Protein AF-A0A7W1RWX3-F1 (afdb_monomer)

Structure (mmCIF, N/CA/C/O backbone):
data_AF-A0A7W1RWX3-F1
#
_entry.id   AF-A0A7W1RWX3-F1
#
loop_
_atom_site.group_PDB
_atom_site.id
_atom_site.type_symbol
_atom_site.label_atom_id
_atom_site.label_alt_id
_atom_site.label_comp_id
_atom_site.label_asym_id
_atom_site.label_entity_id
_atom_site.label_seq_id
_atom_site.pdbx_PDB_ins_code
_atom_site.Cartn_x
_atom_site.Cartn_y
_atom_site.Cartn_z
_atom_site.occupancy
_atom_site.B_iso_or_equiv
_atom_site.auth_seq_id
_atom_site.auth_comp_id
_atom_site.auth_asym_id
_atom_site.auth_atom_id
_atom_site.pdbx_PDB_model_num
ATOM 1 N N . ASP A 1 1 ? 12.003 4.238 -18.567 1.00 73.81 1 ASP A N 1
ATOM 2 C CA . ASP A 1 1 ? 11.690 5.668 -18.390 1.00 73.81 1 ASP A CA 1
ATOM 3 C C . ASP A 1 1 ? 11.167 5.944 -16.999 1.00 73.81 1 ASP A C 1
ATOM 5 O O . ASP A 1 1 ? 10.343 5.189 -16.497 1.00 73.81 1 ASP A O 1
ATOM 9 N N . GLU A 1 2 ? 11.673 7.003 -16.378 1.00 77.25 2 GLU A N 1
ATOM 10 C CA . GLU A 1 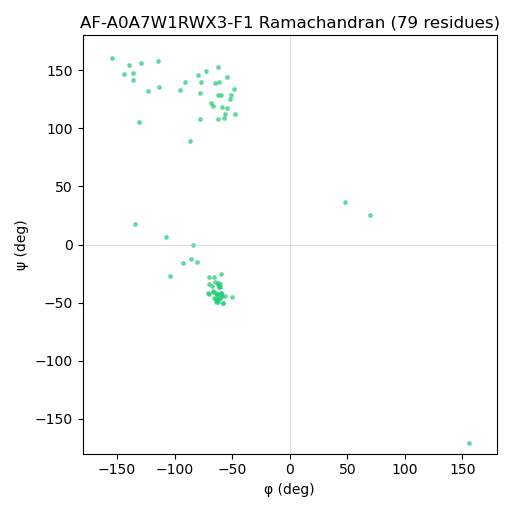2 ? 11.323 7.434 -15.018 1.00 77.25 2 GLU A CA 1
ATOM 11 C C . GLU A 1 2 ? 9.835 7.808 -14.892 1.00 77.25 2 GLU A C 1
ATOM 13 O O . GLU A 1 2 ? 9.188 7.444 -13.918 1.00 77.25 2 GLU A O 1
ATOM 18 N N . LEU A 1 3 ? 9.247 8.390 -15.945 1.00 84.19 3 LEU A N 1
ATOM 19 C CA . LEU A 1 3 ? 7.815 8.717 -16.016 1.00 84.19 3 LEU A CA 1
ATOM 20 C C . LEU A 1 3 ? 6.898 7.488 -15.916 1.00 84.19 3 LEU A C 1
ATOM 22 O O . LEU A 1 3 ? 5.836 7.558 -15.304 1.00 84.19 3 LEU A O 1
ATOM 26 N N . LEU A 1 4 ? 7.301 6.355 -16.499 1.00 86.69 4 LEU A N 1
ATOM 27 C CA . LEU A 1 4 ? 6.524 5.114 -16.409 1.00 86.69 4 LEU A CA 1
ATOM 28 C C . LEU A 1 4 ? 6.566 4.532 -14.994 1.00 86.69 4 LEU A C 1
ATOM 30 O O . LEU A 1 4 ? 5.591 3.937 -14.546 1.00 86.69 4 LEU A O 1
ATOM 34 N N . LEU A 1 5 ? 7.692 4.701 -14.300 1.00 86.50 5 LEU A N 1
ATOM 35 C CA . LEU A 1 5 ? 7.853 4.233 -12.929 1.00 86.50 5 LEU A CA 1
ATOM 36 C C . LEU A 1 5 ? 7.025 5.082 -11.953 1.00 86.50 5 LEU A C 1
ATOM 38 O O . LEU A 1 5 ? 6.343 4.525 -11.097 1.00 86.50 5 LEU A O 1
ATOM 42 N N . GLU A 1 6 ? 7.013 6.403 -12.144 1.00 89.44 6 GLU A N 1
ATOM 43 C CA . GLU A 1 6 ? 6.136 7.326 -11.415 1.00 89.44 6 GLU A CA 1
ATOM 44 C C . GLU A 1 6 ? 4.652 6.994 -11.628 1.00 89.44 6 GLU A C 1
ATOM 46 O O . GLU A 1 6 ? 3.893 6.936 -10.664 1.00 89.44 6 GLU A O 1
ATOM 51 N N . GLY A 1 7 ? 4.237 6.698 -12.865 1.00 93.25 7 GLY A N 1
ATOM 52 C CA . GLY A 1 7 ? 2.870 6.248 -13.156 1.00 93.25 7 GLY A CA 1
ATOM 53 C C . GLY A 1 7 ? 2.493 4.983 -12.381 1.00 93.25 7 GLY A C 1
ATOM 54 O O . GLY A 1 7 ? 1.505 4.977 -11.651 1.00 93.25 7 GLY A O 1
ATOM 55 N N . ARG A 1 8 ? 3.346 3.949 -12.440 1.00 93.50 8 ARG A N 1
ATOM 56 C CA . ARG A 1 8 ? 3.130 2.699 -11.693 1.00 93.50 8 ARG A CA 1
ATOM 57 C C . ARG A 1 8 ? 3.071 2.907 -10.182 1.00 93.50 8 ARG A C 1
ATOM 59 O O . ARG A 1 8 ? 2.332 2.203 -9.499 1.00 93.50 8 ARG A O 1
ATOM 66 N N . LEU A 1 9 ? 3.837 3.857 -9.647 1.00 93.56 9 LEU A N 1
ATOM 67 C CA . LEU A 1 9 ? 3.771 4.200 -8.230 1.00 93.56 9 LEU A CA 1
ATOM 68 C C . LEU A 1 9 ? 2.384 4.741 -7.860 1.00 93.56 9 LEU A C 1
ATOM 70 O O . LEU A 1 9 ? 1.805 4.284 -6.875 1.00 93.56 9 LEU A O 1
ATOM 74 N N . TYR A 1 10 ? 1.840 5.680 -8.640 1.00 95.81 10 TYR A N 1
ATOM 75 C CA . TYR A 1 10 ? 0.498 6.218 -8.395 1.00 95.81 10 TYR A CA 1
ATOM 76 C C . TYR A 1 10 ? -0.587 5.151 -8.532 1.00 95.81 10 TYR A C 1
ATOM 78 O O . TYR A 1 10 ? -1.461 5.069 -7.665 1.00 95.81 10 TYR A O 1
ATOM 86 N N . ASP A 1 11 ? -0.496 4.304 -9.557 1.00 95.81 11 ASP A N 1
ATOM 87 C CA . ASP A 1 11 ? -1.422 3.185 -9.749 1.00 95.81 11 ASP A CA 1
ATOM 88 C C . ASP A 1 11 ? -1.385 2.243 -8.539 1.00 95.81 11 ASP A C 1
ATOM 90 O O . ASP A 1 11 ? -2.427 1.892 -7.983 1.00 95.81 11 ASP A O 1
ATOM 94 N N . ARG A 1 12 ? -0.188 1.922 -8.029 1.00 96.50 12 ARG A N 1
ATOM 95 C CA . ARG A 1 12 ? -0.047 1.076 -6.841 1.00 96.50 12 ARG A CA 1
ATOM 96 C C . ARG A 1 12 ? -0.586 1.735 -5.572 1.00 96.50 12 ARG A C 1
ATO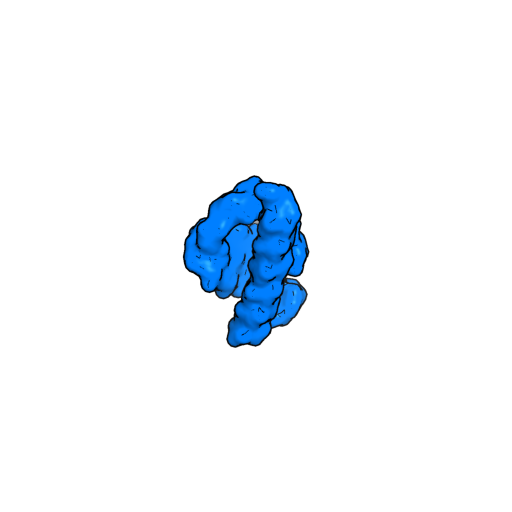M 98 O O . ARG A 1 12 ? -1.226 1.065 -4.764 1.00 96.50 12 ARG A O 1
ATOM 105 N N . ILE A 1 13 ? -0.360 3.033 -5.375 1.00 96.06 13 ILE A N 1
ATOM 106 C CA . ILE A 1 13 ? -0.948 3.768 -4.243 1.00 96.06 13 ILE A CA 1
ATOM 107 C C . ILE A 1 13 ? -2.479 3.707 -4.319 1.00 96.06 13 ILE A C 1
ATOM 109 O O . ILE A 1 13 ? -3.143 3.484 -3.303 1.00 96.06 13 ILE A O 1
ATOM 113 N N . HIS A 1 14 ? -3.047 3.865 -5.517 1.00 96.94 14 HIS A N 1
ATOM 114 C CA . HIS A 1 14 ? -4.485 3.763 -5.729 1.00 96.94 14 HIS A CA 1
ATOM 115 C C . HIS A 1 14 ? -5.015 2.363 -5.392 1.00 96.94 14 HIS A C 1
ATOM 117 O O . HIS A 1 14 ? -5.947 2.248 -4.595 1.00 96.94 14 HIS A O 1
ATOM 123 N N . GLU A 1 15 ? -4.386 1.308 -5.916 1.00 96.94 15 GLU A N 1
ATOM 124 C CA . GLU A 1 15 ? -4.742 -0.088 -5.627 1.00 96.94 15 GLU A CA 1
ATOM 125 C C . GLU A 1 15 ? -4.714 -0.393 -4.123 1.00 96.94 15 GLU A C 1
ATOM 127 O O . GLU A 1 15 ? -5.652 -0.987 -3.592 1.00 96.94 15 GLU A O 1
ATOM 132 N N . VAL A 1 16 ? -3.682 0.065 -3.406 1.00 96.56 16 VAL A N 1
ATOM 133 C CA . VAL A 1 16 ? -3.576 -0.127 -1.951 1.00 96.56 16 VAL A CA 1
ATOM 134 C C . VAL A 1 16 ? -4.702 0.590 -1.208 1.00 96.56 16 VAL A C 1
ATOM 136 O O . VAL A 1 16 ? -5.283 0.022 -0.284 1.00 96.56 16 VAL A O 1
ATOM 139 N N . ASN A 1 17 ? -5.048 1.817 -1.600 1.00 95.88 17 ASN A N 1
ATOM 140 C CA . ASN A 1 17 ? -6.130 2.571 -0.964 1.00 95.88 17 ASN A CA 1
ATOM 141 C C . ASN A 1 17 ? -7.512 1.953 -1.215 1.00 95.88 17 ASN A C 1
ATOM 143 O O . ASN A 1 17 ? -8.352 1.946 -0.312 1.00 95.88 17 ASN A O 1
ATOM 147 N N . VAL A 1 18 ? -7.741 1.387 -2.403 1.00 97.06 18 VAL A N 1
ATOM 148 C CA . VAL A 1 18 ? -8.946 0.595 -2.690 1.00 97.06 18 VAL A CA 1
ATOM 149 C C . VAL A 1 18 ? -8.970 -0.660 -1.818 1.00 97.06 18 VAL A C 1
ATOM 151 O O . VAL A 1 18 ? -9.944 -0.885 -1.103 1.00 97.06 18 VAL A O 1
ATOM 154 N N . LEU A 1 19 ? -7.869 -1.416 -1.771 1.00 96.94 19 LEU A N 1
ATOM 155 C CA . LEU A 1 19 ? -7.775 -2.635 -0.967 1.00 96.94 19 LEU A CA 1
ATOM 156 C C . LEU A 1 19 ? -7.974 -2.368 0.533 1.00 96.94 19 LEU A C 1
ATOM 158 O O . LEU A 1 19 ? -8.595 -3.172 1.230 1.00 96.94 19 LEU A O 1
ATOM 162 N N . ARG A 1 20 ? -7.483 -1.231 1.042 1.00 96.00 20 ARG A N 1
ATOM 163 C CA . ARG A 1 20 ? -7.715 -0.785 2.427 1.00 96.00 20 ARG A CA 1
ATOM 164 C C . ARG A 1 20 ? -9.201 -0.651 2.712 1.00 96.00 20 ARG A C 1
ATOM 166 O O . ARG A 1 20 ? -9.682 -1.205 3.699 1.00 96.00 20 ARG A O 1
ATOM 173 N N . LYS A 1 21 ? -9.909 0.063 1.836 1.00 96.06 21 LYS A N 1
ATOM 174 C CA . LYS A 1 21 ? -11.349 0.287 1.949 1.00 96.06 21 LYS A CA 1
ATOM 175 C C . LYS A 1 21 ? -12.113 -1.036 1.912 1.00 96.06 21 LYS A C 1
ATOM 177 O O . LYS A 1 21 ? -12.962 -1.259 2.770 1.00 96.06 21 LYS A O 1
ATOM 182 N N . ASP A 1 22 ? -11.771 -1.918 0.979 1.00 97.06 22 ASP A N 1
ATOM 183 C CA . ASP A 1 22 ? -12.417 -3.228 0.835 1.00 97.06 22 ASP A CA 1
ATOM 184 C C . ASP A 1 22 ? -12.143 -4.148 2.036 1.00 97.06 22 ASP A C 1
ATOM 186 O O . ASP A 1 22 ? -12.982 -4.968 2.405 1.00 97.06 22 ASP A O 1
ATOM 190 N N . SER A 1 23 ? -11.000 -3.962 2.702 1.00 95.25 23 SER A N 1
ATOM 191 C CA . SER A 1 23 ? -10.629 -4.666 3.937 1.00 95.25 23 SER A CA 1
ATOM 192 C C . SER A 1 23 ? -11.212 -4.031 5.209 1.00 95.25 23 SER A C 1
ATOM 194 O O . SER A 1 23 ? -10.957 -4.528 6.307 1.00 95.25 23 SER A O 1
ATOM 196 N N . GLY A 1 24 ? -11.963 -2.929 5.097 1.00 96.12 24 GLY A N 1
ATOM 197 C CA . GLY A 1 24 ? -12.538 -2.210 6.238 1.00 96.12 24 GLY A CA 1
ATOM 198 C C . GLY A 1 24 ? -11.508 -1.478 7.108 1.00 96.12 24 GLY A C 1
ATOM 199 O O . GLY A 1 24 ? -11.750 -1.281 8.298 1.00 96.12 24 GLY A O 1
ATOM 200 N N . LEU A 1 25 ? -10.352 -1.112 6.545 1.00 95.62 25 LEU A N 1
ATOM 201 C CA . LEU A 1 25 ? -9.323 -0.343 7.244 1.00 95.62 25 LEU A CA 1
ATOM 202 C C . LEU A 1 25 ? -9.521 1.156 7.053 1.00 95.62 25 LEU A C 1
ATOM 204 O O . LEU A 1 25 ? -9.783 1.632 5.947 1.00 95.62 25 LEU A O 1
ATOM 208 N N . GLU A 1 26 ? -9.294 1.906 8.124 1.00 93.69 26 GLU A N 1
ATOM 209 C CA . GLU A 1 26 ? -9.305 3.364 8.075 1.00 93.69 26 GLU A CA 1
ATOM 210 C C . GLU A 1 26 ? -8.056 3.888 7.365 1.00 93.69 26 GLU A C 1
ATOM 212 O O . GLU A 1 26 ? -6.977 3.303 7.470 1.00 93.69 26 GLU A O 1
ATOM 217 N N . ILE A 1 27 ? -8.147 5.039 6.693 1.00 91.31 27 ILE A N 1
ATOM 218 C CA . ILE A 1 27 ? -6.985 5.654 6.020 1.00 91.31 27 ILE A CA 1
ATOM 219 C C . ILE A 1 27 ? -5.845 5.983 6.998 1.00 91.31 27 ILE A C 1
ATOM 221 O O . ILE A 1 27 ? -4.683 6.001 6.611 1.00 91.31 27 ILE A O 1
ATOM 225 N N . THR A 1 28 ? -6.170 6.190 8.276 1.00 93.31 28 THR A N 1
ATOM 226 C CA . THR A 1 28 ? -5.224 6.480 9.362 1.00 93.31 28 THR A CA 1
ATOM 227 C C . THR A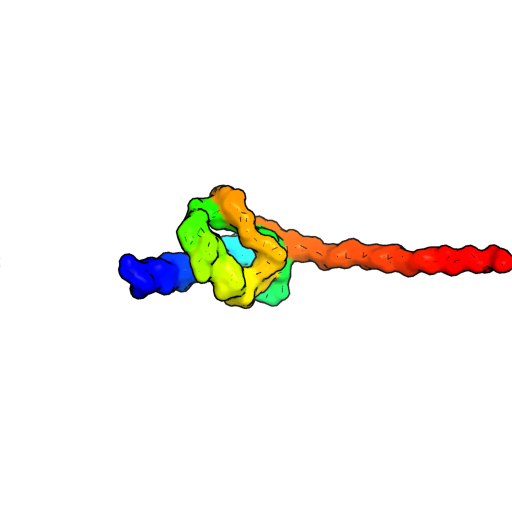 1 28 ? -4.617 5.233 9.998 1.00 93.31 28 THR A C 1
ATOM 229 O O . THR A 1 28 ? -3.646 5.346 10.752 1.00 93.31 28 THR A O 1
ATOM 232 N N . ASP A 1 29 ? -5.155 4.043 9.713 1.00 94.44 29 ASP A N 1
ATOM 233 C CA . ASP A 1 29 ? -4.571 2.803 10.205 1.00 94.44 29 ASP A CA 1
ATOM 234 C C . ASP A 1 29 ? -3.186 2.611 9.596 1.00 94.44 29 ASP A C 1
ATOM 236 O O . ASP A 1 29 ? -2.982 2.839 8.408 1.00 94.44 29 ASP A O 1
ATOM 240 N N . ARG A 1 30 ? -2.225 2.158 10.400 1.00 95.44 30 ARG A N 1
ATOM 241 C CA . ARG A 1 30 ? -0.930 1.702 9.887 1.00 95.44 30 ARG A CA 1
ATOM 242 C C . ARG A 1 30 ? -1.072 0.285 9.344 1.00 95.44 30 ARG A C 1
ATOM 244 O O . ARG A 1 30 ? -1.822 -0.508 9.916 1.00 95.44 30 ARG A O 1
ATOM 251 N N . ILE A 1 31 ? -0.337 -0.050 8.285 1.00 96.69 31 ILE A N 1
ATOM 252 C CA . ILE A 1 31 ? -0.435 -1.367 7.633 1.00 96.69 31 ILE A CA 1
ATOM 253 C C . ILE A 1 31 ? 0.922 -2.036 7.437 1.00 96.69 31 ILE A C 1
ATOM 255 O O . ILE A 1 31 ? 1.951 -1.375 7.358 1.00 96.69 31 ILE A O 1
ATOM 259 N N . ARG A 1 32 ? 0.923 -3.361 7.327 1.00 97.12 32 ARG A N 1
ATOM 260 C CA . ARG A 1 32 ? 1.984 -4.110 6.646 1.00 97.12 32 ARG A CA 1
ATOM 261 C C . ARG A 1 32 ? 1.530 -4.354 5.214 1.00 97.12 32 ARG A C 1
ATOM 263 O O . ARG A 1 32 ? 0.373 -4.729 5.017 1.00 97.12 32 ARG A O 1
ATOM 270 N N . LEU A 1 33 ? 2.400 -4.097 4.245 1.00 97.56 33 LEU A N 1
ATOM 271 C CA . LEU A 1 33 ? 2.073 -4.144 2.824 1.00 97.56 33 LEU A CA 1
ATOM 272 C C . LEU A 1 33 ? 3.008 -5.119 2.103 1.00 97.56 33 LEU A C 1
ATOM 274 O O . LEU A 1 33 ? 4.224 -5.052 2.263 1.00 97.56 33 LEU A O 1
ATOM 278 N N . TRP A 1 34 ? 2.434 -5.994 1.282 1.00 97.81 34 TRP A N 1
ATOM 279 C CA . TRP A 1 34 ? 3.172 -6.851 0.359 1.00 97.81 34 TRP A CA 1
ATOM 280 C C . TRP A 1 34 ? 2.838 -6.442 -1.071 1.00 97.81 34 TRP A C 1
ATOM 282 O O . TRP A 1 34 ? 1.669 -6.192 -1.374 1.00 97.81 34 TRP A O 1
ATOM 292 N N . ILE A 1 35 ? 3.854 -6.351 -1.930 1.00 96.94 35 ILE A N 1
ATOM 293 C CA . ILE A 1 35 ? 3.688 -6.032 -3.352 1.00 96.94 35 ILE A CA 1
ATOM 294 C C . ILE A 1 35 ? 4.547 -6.936 -4.248 1.00 96.94 35 ILE A C 1
ATOM 296 O O . ILE A 1 35 ? 5.654 -7.308 -3.841 1.00 96.94 35 ILE A O 1
ATOM 300 N N . PRO A 1 36 ? 4.083 -7.256 -5.472 1.00 95.75 36 PRO A N 1
ATOM 301 C CA . PRO A 1 36 ? 4.846 -8.101 -6.393 1.00 95.75 36 PRO A CA 1
ATOM 302 C C . PRO A 1 36 ? 5.944 -7.329 -7.148 1.00 95.75 36 PRO A C 1
ATOM 304 O O . PRO A 1 36 ? 6.839 -7.929 -7.737 1.00 95.75 36 PRO A O 1
ATOM 307 N N . ASP A 1 37 ? 5.889 -5.996 -7.130 1.00 94.44 37 ASP A N 1
ATOM 308 C CA . ASP A 1 37 ? 6.749 -5.110 -7.917 1.00 94.44 37 ASP A CA 1
ATOM 309 C C . ASP A 1 37 ? 8.064 -4.813 -7.189 1.00 94.44 37 ASP A C 1
ATOM 311 O O . ASP A 1 37 ? 8.198 -3.838 -6.440 1.00 94.44 37 ASP A O 1
ATOM 315 N N . ASP A 1 38 ? 9.060 -5.665 -7.421 1.00 92.44 38 ASP A N 1
ATOM 316 C CA . ASP A 1 38 ? 10.393 -5.516 -6.834 1.00 92.44 38 ASP A CA 1
ATOM 317 C C . ASP A 1 38 ? 11.108 -4.226 -7.261 1.00 92.44 38 ASP A C 1
ATOM 319 O O . ASP A 1 38 ? 11.851 -3.644 -6.469 1.00 92.44 38 ASP A O 1
ATOM 323 N N . ASP A 1 39 ? 10.881 -3.739 -8.482 1.00 92.19 39 ASP A N 1
ATOM 324 C CA . ASP A 1 39 ? 11.476 -2.499 -8.985 1.00 92.19 39 ASP A CA 1
ATOM 325 C C . ASP A 1 39 ? 10.891 -1.258 -8.295 1.00 92.19 39 ASP A C 1
ATOM 327 O O . ASP A 1 39 ? 11.643 -0.362 -7.897 1.00 92.19 39 ASP A O 1
ATOM 33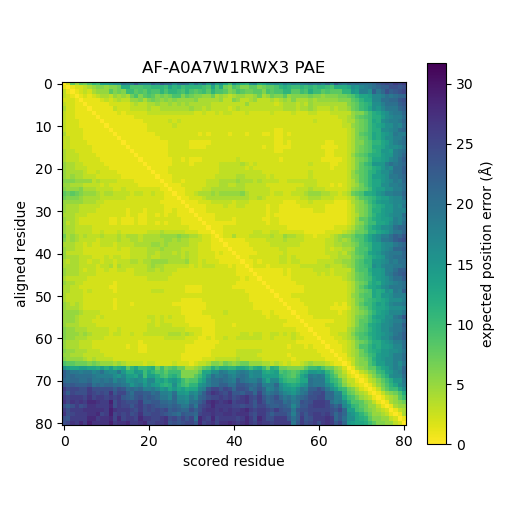1 N N . LEU A 1 40 ? 9.570 -1.229 -8.090 1.00 91.88 40 LEU A N 1
ATOM 332 C CA . LEU A 1 40 ? 8.895 -0.198 -7.302 1.00 91.88 40 LEU A CA 1
ATOM 333 C C . LEU A 1 40 ? 9.348 -0.236 -5.845 1.00 91.88 40 LEU A C 1
ATOM 335 O O . LEU A 1 40 ? 9.647 0.812 -5.275 1.00 91.88 40 LEU A O 1
ATOM 339 N N . ARG A 1 41 ? 9.463 -1.428 -5.247 1.00 93.19 41 ARG A N 1
ATOM 340 C CA . ARG A 1 41 ? 9.967 -1.583 -3.877 1.00 93.19 41 ARG A CA 1
ATOM 341 C C . ARG A 1 41 ? 11.402 -1.073 -3.759 1.00 93.19 41 ARG A C 1
ATOM 343 O O . ARG A 1 41 ? 11.701 -0.288 -2.867 1.00 93.19 41 ARG A O 1
ATOM 350 N N . ALA A 1 42 ? 12.280 -1.447 -4.683 1.00 92.06 42 ALA A N 1
ATOM 351 C CA . ALA A 1 42 ? 13.680 -1.036 -4.647 1.00 92.06 42 ALA A CA 1
ATOM 352 C C . ALA A 1 42 ? 13.879 0.480 -4.822 1.00 92.06 42 ALA A C 1
ATOM 354 O O . ALA A 1 42 ? 14.831 1.031 -4.276 1.00 92.06 42 ALA A O 1
ATOM 355 N N . ARG A 1 43 ? 13.011 1.156 -5.587 1.00 92.94 43 ARG A N 1
ATOM 356 C CA . ARG A 1 43 ? 13.187 2.576 -5.949 1.00 92.94 43 ARG A CA 1
ATOM 357 C C . ARG A 1 43 ? 12.298 3.547 -5.177 1.00 92.94 43 ARG A C 1
ATOM 359 O O . ARG A 1 43 ? 12.670 4.705 -5.021 1.00 92.94 43 ARG A O 1
ATOM 366 N N . HIS A 1 44 ? 11.142 3.095 -4.702 1.00 93.00 44 HIS A N 1
ATOM 367 C CA . HIS A 1 44 ? 10.108 3.947 -4.113 1.00 93.00 44 HIS A CA 1
ATOM 368 C C . HIS A 1 44 ? 9.533 3.397 -2.804 1.00 93.00 44 HIS A C 1
ATOM 370 O O . HIS A 1 44 ? 8.475 3.860 -2.382 1.00 93.00 44 HIS A O 1
ATOM 376 N N . ALA A 1 45 ? 10.209 2.458 -2.127 1.00 92.12 45 ALA A N 1
ATOM 377 C CA . ALA A 1 45 ? 9.739 1.920 -0.847 1.00 92.12 45 ALA A CA 1
ATOM 378 C C . ALA A 1 45 ? 9.378 3.008 0.169 1.00 92.12 45 ALA A C 1
ATOM 380 O O . ALA A 1 45 ? 8.319 2.931 0.789 1.00 92.12 45 ALA A O 1
ATOM 381 N N . GLU A 1 46 ? 10.223 4.029 0.323 1.00 93.69 46 GLU A N 1
ATOM 382 C CA . GLU A 1 46 ? 9.987 5.108 1.287 1.00 93.69 46 GLU A CA 1
ATOM 383 C C . GLU A 1 46 ? 8.738 5.912 0.939 1.00 93.69 46 GLU A C 1
ATOM 385 O O . GLU A 1 46 ? 7.877 6.130 1.790 1.00 93.69 46 GLU A O 1
ATOM 390 N N . ARG A 1 47 ? 8.604 6.298 -0.334 1.00 95.06 47 ARG A N 1
ATOM 391 C CA . ARG A 1 47 ? 7.460 7.075 -0.811 1.00 95.06 47 ARG A CA 1
ATOM 392 C C . ARG A 1 47 ? 6.169 6.268 -0.722 1.00 95.06 47 ARG A C 1
ATOM 394 O O . ARG A 1 47 ? 5.189 6.761 -0.182 1.00 95.06 47 ARG A O 1
ATOM 401 N N . LEU A 1 48 ? 6.179 5.013 -1.168 1.00 94.62 48 LEU A N 1
ATOM 402 C CA . LEU A 1 48 ? 5.021 4.130 -1.057 1.00 94.62 48 LEU A CA 1
ATOM 403 C C . LEU A 1 48 ? 4.612 3.938 0.410 1.00 94.62 48 LEU A C 1
ATOM 405 O O . LEU A 1 48 ? 3.427 4.001 0.727 1.00 94.62 48 LEU A O 1
ATOM 409 N N . SER A 1 49 ? 5.578 3.759 1.314 1.00 95.25 49 SER A N 1
ATOM 410 C CA . SER A 1 49 ? 5.307 3.587 2.745 1.00 95.25 49 SER A CA 1
ATOM 411 C C . SER A 1 49 ? 4.734 4.850 3.388 1.00 95.25 49 SER A C 1
ATOM 413 O O . SER A 1 49 ? 3.785 4.756 4.164 1.00 95.25 49 SER A O 1
ATOM 415 N N . ALA A 1 50 ? 5.256 6.027 3.036 1.00 95.88 50 ALA A N 1
ATOM 416 C CA . ALA A 1 50 ? 4.760 7.306 3.532 1.00 95.88 50 ALA A CA 1
ATOM 417 C C . ALA A 1 50 ? 3.319 7.588 3.073 1.00 95.88 50 ALA A C 1
ATOM 419 O O . ALA A 1 50 ? 2.471 7.927 3.895 1.00 95.88 50 ALA A O 1
ATOM 420 N N . GLU A 1 51 ? 3.027 7.381 1.787 1.00 95.69 51 GLU A N 1
ATOM 421 C CA . GLU A 1 51 ? 1.707 7.643 1.195 1.00 95.69 51 GLU A CA 1
ATOM 422 C C . GLU A 1 51 ? 0.636 6.645 1.662 1.00 95.69 51 GLU A C 1
ATOM 424 O O . GLU A 1 51 ? -0.546 6.973 1.729 1.00 95.69 51 GLU A O 1
ATOM 429 N N . THR A 1 52 ? 1.037 5.418 2.008 1.00 95.50 52 THR A N 1
ATOM 430 C CA . THR A 1 52 ? 0.107 4.345 2.400 1.00 95.50 52 THR A CA 1
ATOM 431 C C . THR A 1 52 ? 0.129 4.023 3.894 1.00 95.50 52 THR A C 1
ATOM 433 O O . THR A 1 52 ? -0.509 3.055 4.309 1.00 95.50 52 THR A O 1
ATOM 436 N N . LEU A 1 53 ? 0.850 4.796 4.716 1.00 96.00 53 LEU A N 1
ATOM 437 C CA . LEU A 1 53 ? 1.108 4.516 6.139 1.00 96.00 53 LEU A CA 1
ATOM 438 C C . LEU A 1 53 ? 1.580 3.072 6.400 1.00 96.00 53 LEU A C 1
ATOM 440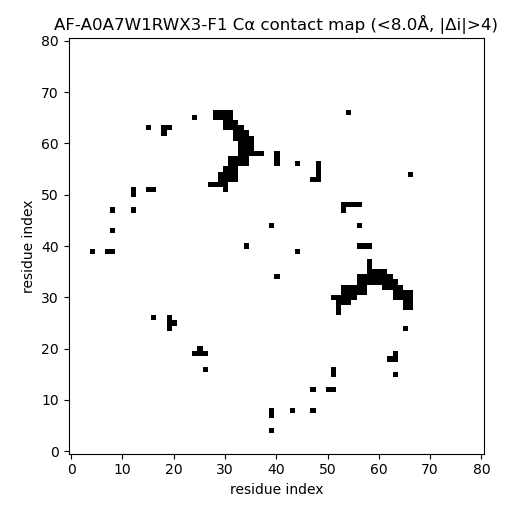 O O . LEU A 1 53 ? 1.206 2.450 7.406 1.00 96.00 53 LEU A O 1
ATOM 444 N N . ALA A 1 54 ? 2.381 2.520 5.488 1.00 96.06 54 ALA A N 1
ATOM 445 C CA . ALA A 1 54 ? 2.944 1.191 5.653 1.00 96.06 54 ALA A CA 1
ATOM 446 C C . ALA A 1 54 ? 4.133 1.231 6.623 1.00 96.06 54 ALA A C 1
ATOM 448 O O . ALA A 1 54 ? 5.036 2.054 6.499 1.00 96.06 54 ALA A O 1
ATOM 449 N N . ILE A 1 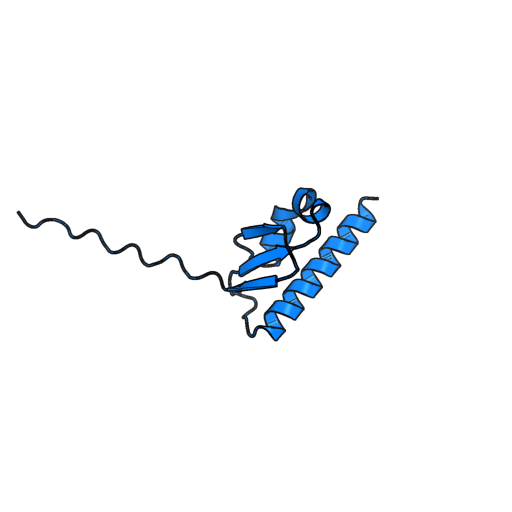55 ? 4.131 0.330 7.603 1.00 95.94 55 ILE A N 1
ATOM 450 C CA . ILE A 1 55 ? 5.242 0.128 8.545 1.00 95.94 55 ILE A CA 1
ATOM 451 C C . ILE A 1 55 ? 6.215 -0.955 8.072 1.00 95.94 55 ILE A C 1
ATOM 453 O O . ILE A 1 55 ? 7.319 -1.058 8.599 1.00 95.94 55 ILE A O 1
ATOM 457 N N . SER A 1 56 ? 5.799 -1.770 7.103 1.00 95.06 56 SER A N 1
ATOM 458 C CA . SER A 1 56 ? 6.658 -2.700 6.378 1.00 95.06 56 SER A CA 1
ATOM 459 C C . SER A 1 56 ? 6.213 -2.772 4.924 1.00 95.06 56 SER A C 1
ATOM 461 O O . SER A 1 56 ? 5.020 -2.648 4.627 1.00 95.06 56 SER A O 1
ATOM 463 N N . LEU A 1 57 ? 7.192 -2.966 4.042 1.00 96.31 57 LEU A N 1
ATOM 464 C CA . LEU A 1 57 ? 6.975 -3.180 2.623 1.00 96.31 57 LEU A CA 1
ATOM 465 C C . LEU A 1 57 ? 7.780 -4.394 2.164 1.00 96.31 57 LEU A C 1
ATOM 467 O O . LEU A 1 57 ? 9.002 -4.334 2.008 1.00 96.31 57 LEU A O 1
ATOM 471 N N . ASP A 1 58 ? 7.072 -5.488 1.944 1.00 96.44 58 ASP A N 1
ATOM 472 C CA . ASP A 1 58 ? 7.639 -6.803 1.692 1.00 96.44 58 ASP A CA 1
ATOM 473 C C . ASP A 1 58 ? 7.322 -7.276 0.263 1.00 96.44 58 ASP A C 1
ATOM 475 O O . ASP A 1 58 ? 6.376 -6.812 -0.376 1.00 96.44 58 ASP A O 1
ATOM 479 N N . ALA A 1 59 ? 8.125 -8.202 -0.262 1.00 96.75 59 ALA A N 1
ATOM 480 C CA . ALA A 1 59 ? 7.832 -8.844 -1.542 1.00 96.75 59 ALA A CA 1
ATOM 481 C C . ALA A 1 59 ? 6.738 -9.910 -1.372 1.00 96.75 59 ALA A C 1
ATOM 483 O O . ALA A 1 59 ? 6.745 -10.659 -0.390 1.00 96.75 59 ALA A O 1
ATOM 484 N N . GLY A 1 60 ? 5.817 -10.004 -2.329 1.00 96.06 60 GLY A N 1
ATOM 485 C CA . GLY A 1 60 ? 4.775 -11.033 -2.362 1.00 96.06 60 GLY A CA 1
ATOM 486 C C . GLY A 1 60 ? 3.558 -10.602 -3.171 1.00 96.06 60 GLY A C 1
ATOM 487 O O . GLY A 1 60 ? 3.580 -9.566 -3.820 1.00 96.06 60 GLY A O 1
ATOM 488 N N . ASP A 1 61 ? 2.477 -11.375 -3.119 1.00 96.44 61 ASP A N 1
ATOM 489 C CA . ASP A 1 61 ? 1.219 -10.956 -3.743 1.00 96.44 61 ASP A CA 1
ATOM 490 C C . ASP A 1 61 ? 0.688 -9.668 -3.103 1.00 96.44 61 ASP A C 1
ATOM 492 O O . ASP A 1 61 ? 0.946 -9.403 -1.925 1.00 96.44 61 ASP A O 1
ATOM 496 N N . LEU A 1 62 ? -0.072 -8.877 -3.868 1.00 96.62 62 LEU A N 1
ATOM 497 C CA . LEU A 1 62 ? -0.675 -7.651 -3.353 1.00 96.62 62 LEU A CA 1
ATOM 498 C C . LEU A 1 62 ? -1.650 -7.988 -2.220 1.00 96.62 62 LEU A C 1
ATOM 500 O O . LEU A 1 62 ? -2.741 -8.512 -2.445 1.00 96.62 62 LEU A O 1
ATOM 504 N N . ARG A 1 63 ? -1.251 -7.665 -0.993 1.00 97.25 63 ARG A N 1
ATOM 505 C CA . ARG A 1 63 ? -2.072 -7.827 0.207 1.00 97.25 63 ARG A CA 1
ATOM 506 C C . ARG A 1 63 ? -1.643 -6.840 1.274 1.00 97.25 63 ARG A C 1
ATOM 508 O O . ARG A 1 63 ? -0.512 -6.353 1.279 1.00 97.25 63 ARG A O 1
ATOM 515 N N . LEU A 1 64 ? -2.536 -6.602 2.221 1.00 97.19 64 LEU A N 1
ATOM 516 C CA . LEU A 1 64 ? -2.259 -5.756 3.365 1.00 97.19 64 LEU A CA 1
ATOM 517 C C . LEU A 1 64 ? -2.849 -6.338 4.638 1.00 97.19 64 LEU A C 1
ATOM 519 O O . LEU A 1 64 ? -3.821 -7.090 4.613 1.00 97.19 64 LEU A O 1
ATOM 523 N N . GLU A 1 65 ? -2.247 -5.971 5.758 1.00 96.62 65 GLU A N 1
ATOM 524 C CA . GLU A 1 65 ? -2.727 -6.326 7.087 1.00 96.62 65 GLU A CA 1
ATOM 525 C C . GLU A 1 65 ? -2.638 -5.101 7.990 1.00 96.62 65 GLU A C 1
ATOM 527 O O . GLU A 1 65 ? -1.658 -4.352 7.937 1.00 96.62 65 GLU A O 1
ATOM 532 N N . LYS A 1 66 ? -3.629 -4.911 8.867 1.00 95.88 66 LYS A N 1
ATOM 533 C CA . LYS A 1 66 ? -3.545 -3.877 9.900 1.00 95.88 66 LYS A CA 1
ATOM 534 C C . LYS A 1 66 ? -2.327 -4.141 10.780 1.00 95.88 66 LYS A C 1
ATOM 536 O O . LYS A 1 66 ? -2.139 -5.244 11.298 1.00 95.88 66 LYS A O 1
ATOM 541 N N . ALA A 1 67 ? -1.500 -3.122 10.965 1.00 93.31 67 ALA A N 1
ATOM 542 C CA . ALA A 1 67 ? -0.431 -3.179 11.938 1.00 93.31 67 ALA A CA 1
ATOM 543 C C . ALA A 1 67 ? -1.052 -3.193 13.335 1.00 93.31 67 ALA A C 1
ATOM 545 O O . ALA A 1 67 ? -1.787 -2.276 13.711 1.00 93.31 67 ALA A O 1
ATOM 546 N N . LEU A 1 68 ? -0.752 -4.231 14.114 1.00 80.00 68 LEU A N 1
ATOM 547 C CA . LEU A 1 68 ? -1.067 -4.206 15.534 1.00 80.00 68 LEU A CA 1
ATOM 548 C C . LEU A 1 68 ? -0.291 -3.046 16.174 1.00 80.00 68 LEU A C 1
ATOM 550 O O . LEU A 1 68 ? 0.877 -2.835 15.826 1.00 80.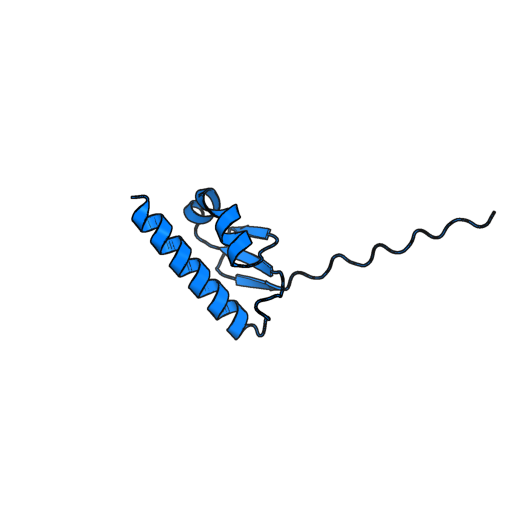00 68 LEU A O 1
ATOM 554 N N . PRO A 1 69 ? -0.898 -2.292 17.108 1.00 67.81 69 PRO A N 1
ATOM 555 C CA . PRO A 1 69 ? -0.112 -1.406 17.948 1.00 67.81 69 PRO A CA 1
ATOM 556 C C . PRO A 1 69 ? 0.996 -2.236 18.614 1.00 67.81 69 PRO A C 1
ATOM 558 O O . PRO A 1 69 ? 0.756 -3.408 18.932 1.00 67.81 69 PRO A O 1
ATOM 561 N N . PRO A 1 70 ? 2.205 -1.674 18.812 1.00 63.50 70 PRO A N 1
ATOM 562 C CA . PRO A 1 70 ? 3.226 -2.373 19.576 1.00 63.50 70 PRO A CA 1
ATOM 563 C C . PRO A 1 70 ? 2.592 -2.803 20.898 1.00 63.50 70 PRO A C 1
ATOM 565 O O . PRO A 1 70 ? 1.929 -1.992 21.552 1.00 63.50 70 PRO A O 1
ATOM 568 N N . ALA A 1 71 ? 2.722 -4.090 21.236 1.00 62.91 71 ALA A N 1
ATOM 569 C CA . ALA A 1 71 ? 2.182 -4.613 22.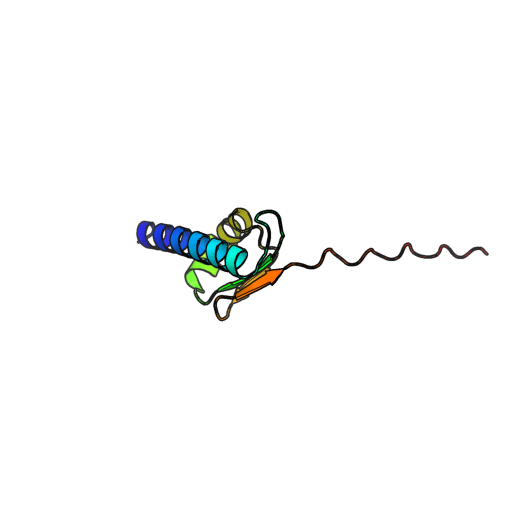482 1.00 62.91 71 ALA A CA 1
ATOM 570 C C . ALA A 1 71 ? 2.625 -3.679 23.618 1.00 62.91 71 ALA A C 1
ATOM 572 O O . ALA A 1 71 ? 3.799 -3.288 23.626 1.00 62.91 71 ALA A O 1
ATOM 573 N N . PRO A 1 72 ? 1.724 -3.277 24.537 1.00 69.06 72 PRO A N 1
ATOM 574 C CA . PRO A 1 72 ? 2.125 -2.436 25.649 1.00 69.06 72 PRO A CA 1
ATOM 575 C C . PRO A 1 72 ? 3.280 -3.141 26.352 1.00 69.06 72 PRO A C 1
ATOM 577 O O . PRO A 1 72 ? 3.137 -4.272 26.825 1.00 69.06 72 PRO A O 1
ATOM 580 N N . THR A 1 73 ? 4.449 -2.501 26.360 1.00 72.31 73 THR A N 1
ATOM 581 C CA . THR A 1 73 ? 5.595 -2.968 27.127 1.00 72.31 73 THR A CA 1
ATOM 582 C C . THR A 1 73 ? 5.108 -3.048 28.561 1.00 72.31 73 THR A C 1
ATOM 584 O O . THR A 1 73 ? 4.805 -2.022 29.170 1.00 72.31 73 THR A O 1
ATOM 587 N N . SER A 1 74 ? 4.939 -4.269 29.075 1.00 69.12 74 SER A N 1
ATOM 588 C CA . SER A 1 74 ? 4.521 -4.464 30.460 1.00 69.12 74 SER A CA 1
ATOM 589 C C . SER A 1 74 ? 5.466 -3.643 31.336 1.00 69.12 74 SER A C 1
ATOM 591 O O . SER A 1 74 ? 6.685 -3.789 31.178 1.00 69.12 74 SER A O 1
ATOM 593 N N . PRO A 1 75 ? 4.962 -2.741 32.197 1.00 70.25 75 PRO A N 1
ATOM 594 C CA . PRO A 1 75 ? 5.835 -1.992 33.076 1.00 70.25 75 PRO A CA 1
ATOM 595 C C . PRO A 1 75 ? 6.590 -3.014 33.918 1.00 70.25 75 PRO A C 1
ATOM 597 O O . PRO A 1 75 ? 5.988 -3.826 34.619 1.00 70.25 75 PRO A O 1
ATOM 600 N N . ARG A 1 76 ? 7.918 -3.017 33.767 1.00 68.31 76 ARG A N 1
ATOM 601 C CA . ARG A 1 76 ? 8.840 -3.837 34.548 1.00 68.31 76 ARG A CA 1
ATOM 602 C C . ARG A 1 76 ? 8.449 -3.688 36.019 1.00 68.31 76 ARG A C 1
ATOM 604 O O . ARG A 1 76 ? 8.589 -2.597 36.566 1.00 68.31 76 ARG A O 1
ATOM 611 N N . SER 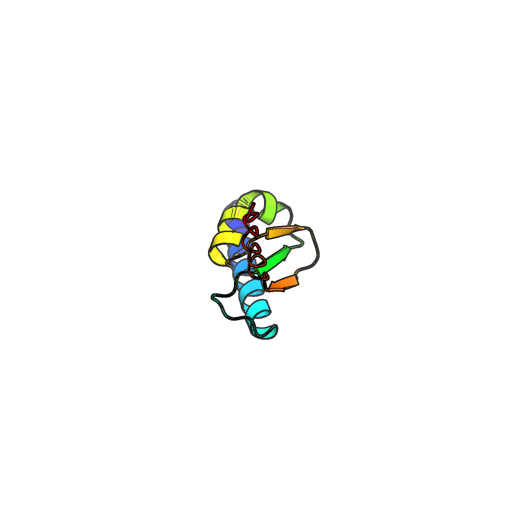A 1 77 ? 7.941 -4.754 36.638 1.00 65.19 77 SER A N 1
ATOM 612 C CA . SER A 1 77 ? 7.711 -4.784 38.080 1.00 65.19 77 SER A CA 1
ATOM 613 C C . SER A 1 77 ? 9.040 -4.475 38.763 1.00 65.19 77 SER A C 1
ATOM 615 O O . SER A 1 77 ? 10.003 -5.232 38.633 1.00 65.19 77 SER A O 1
ATOM 617 N N . LEU A 1 78 ? 9.119 -3.317 39.418 1.00 66.31 78 LEU A N 1
ATOM 618 C CA . LEU A 1 78 ? 10.229 -2.991 40.303 1.00 66.31 78 LEU A CA 1
ATOM 619 C C . LEU A 1 78 ? 10.205 -4.013 41.448 1.00 66.31 78 LEU A C 1
ATOM 621 O O . LEU A 1 78 ? 9.140 -4.199 42.043 1.00 66.31 78 LEU A O 1
ATOM 625 N N . PRO A 1 79 ? 11.318 -4.694 41.763 1.00 69.75 79 PRO A N 1
ATOM 626 C CA . PRO A 1 79 ? 11.354 -5.532 42.946 1.00 69.75 79 PRO A CA 1
ATOM 627 C C . PRO A 1 79 ? 11.250 -4.621 44.172 1.00 69.75 79 PRO A C 1
ATOM 629 O O . PRO A 1 79 ? 12.076 -3.733 44.370 1.00 69.75 79 PRO A O 1
ATOM 632 N N . SER A 1 80 ? 10.205 -4.815 44.973 1.00 67.81 80 SER A N 1
ATOM 633 C CA . SER A 1 80 ? 10.179 -4.332 46.350 1.00 67.81 80 SER A CA 1
ATOM 634 C C . SER A 1 80 ? 11.025 -5.290 47.184 1.00 67.81 80 SER A C 1
ATOM 636 O O . SER A 1 80 ? 10.625 -6.436 47.388 1.00 67.81 80 SER A O 1
ATOM 638 N N . GLY A 1 81 ? 12.203 -4.838 47.607 1.00 62.09 81 GLY A N 1
ATOM 639 C CA . GLY A 1 81 ? 13.125 -5.577 48.467 1.00 62.09 81 GLY A CA 1
ATOM 640 C C . GLY A 1 81 ? 14.260 -4.688 48.925 1.00 62.09 81 GLY A C 1
ATOM 641 O O . GLY A 1 81 ? 14.971 -4.181 48.032 1.00 62.09 81 GLY A O 1
#

Sequence (81 aa):
DELLLEGRLYDRIHEVNVLRKDSGLEITDRIRLWIPDDDLRARHAERLSAETLAISLDAGDLRLEKALPPAPTSPRSLPSG

Nearest PDB structures (foldseek):
  8c8w-assembly1_A  TM=8.526E-01  e=1.042E-01  Priestia megaterium
  8c9d-assembly1_A  TM=8.624E-01  e=2.731E-01  Priestia megaterium
  1gax-assembly2_B  TM=7.665E-01  e=2.303E+00  Thermus thermophilus
  7lit-assembly1_A  TM=5.599E-01  e=1.423E+00  Thermotoga maritima MSB8
  7lim-assembly1_A  TM=5.120E-01  e=2.150E+00  Thermotoga maritima MSB8

Foldseek 3Di:
DVVVLVVVLVVLLVVLVVQCVVVVHDQPFAKAWEDQDPVCCVPPVPVSCVSRNYPHYHYDHTDMDGDDDDDPPPPPPDDPD

Secondary structure (DSSP, 8-state):
-HHHHHHHHHHHHHHHHHHHHHTT--TTS-EEEEES-HHHHHHHHHHHHHHHTEEEEEESSSEEEEPPPPPP---------

Radius of gyration: 16.83 Å; Cα contacts (8 Å, |Δi|>4): 89; chains: 1; bounding box: 26×20×67 Å

Solvent-accessible surface area (backbone atoms only — not comparable to full-atom values): 4942 Å² total; per-residue (Å²): 110,71,70,61,53,54,50,52,49,55,54,48,55,50,53,50,54,51,51,34,54,77,68,73,47,58,92,85,48,43,24,37,37,27,38,72,53,62,67,54,48,75,76,36,42,67,60,55,24,64,78,58,40,33,81,42,84,44,82,40,70,80,46,74,43,78,51,73,74,80,74,80,77,74,78,76,79,75,82,88,125

Mean predicted aligned error: 6.75 Å

pLDDT: mean 89.69, std 10.71, range [62.09, 97.81]